Protein AF-A0A140LJH8-F1 (afdb_monomer_lite)

InterPro domains:
  IPR050966 Glutamyl Endopeptidase [PTHR15462] (7-167)

Radius of gyration: 30.7 Å; chains: 1; bounding box: 77×75×64 Å

Sequence (167 aa):
MAGIPGLFILLVLLCVFMQVSPYTVPWKPTWPAYRLPVVLPQSTLNLAKADFDAKAKLEVSSSCGPQCHKGTPLPTYEEAKQYLSYETLYANGSRTETRVGIYILSNGEGRARGRDSEATGRSRRKRQIYGYDGRFSIFGKDFLLNYPFSTSVKLSTGCTGTLVAEK

pLDDT: mean 77.22, std 16.7, range [40.0, 97.81]

Structure (mmCIF, N/CA/C/O backbone):
data_AF-A0A140LJH8-F1
#
_entry.id   AF-A0A140LJH8-F1
#
loop_
_atom_site.group_PDB
_atom_site.id
_atom_site.type_symbol
_atom_site.label_atom_id
_atom_site.label_alt_id
_atom_site.label_comp_id
_atom_site.label_asym_id
_atom_site.label_entity_id
_atom_site.label_seq_id
_atom_site.pdbx_PDB_ins_code
_atom_site.Cartn_x
_atom_site.Cartn_y
_atom_site.Cartn_z
_atom_site.occupancy
_atom_site.B_iso_or_equiv
_atom_site.auth_seq_id
_atom_site.auth_comp_id
_atom_site.auth_asym_id
_atom_site.auth_atom_id
_atom_site.pdbx_PDB_model_num
ATOM 1 N N . MET A 1 1 ? 46.962 -55.364 -36.494 1.00 45.56 1 MET A N 1
ATOM 2 C CA . MET A 1 1 ? 46.040 -54.946 -35.417 1.00 45.56 1 MET A CA 1
ATOM 3 C C . MET A 1 1 ? 46.778 -53.971 -34.508 1.00 45.56 1 MET A C 1
ATOM 5 O O . MET A 1 1 ? 47.416 -54.399 -33.560 1.00 45.56 1 MET A O 1
ATOM 9 N N . ALA A 1 2 ? 46.800 -52.684 -34.848 1.00 52.78 2 ALA A N 1
ATOM 10 C CA . ALA A 1 2 ? 47.388 -51.641 -34.007 1.00 52.78 2 ALA A CA 1
ATOM 11 C C . ALA A 1 2 ? 46.740 -50.298 -34.370 1.00 52.78 2 ALA A C 1
ATOM 13 O O . ALA A 1 2 ? 46.581 -49.995 -35.549 1.00 52.78 2 ALA A O 1
ATOM 14 N N . GLY A 1 3 ? 46.342 -49.534 -33.356 1.00 52.72 3 GLY A N 1
ATOM 15 C CA . GLY A 1 3 ? 45.413 -48.402 -33.446 1.00 52.72 3 GLY A CA 1
ATOM 16 C C . GLY A 1 3 ? 44.116 -48.824 -32.759 1.00 52.72 3 GLY A C 1
ATOM 17 O O . GLY A 1 3 ? 43.502 -49.797 -33.162 1.00 52.72 3 GLY A O 1
ATOM 18 N N . ILE A 1 4 ? 43.648 -48.211 -31.677 1.00 62.44 4 ILE A N 1
ATOM 19 C CA . ILE A 1 4 ? 43.451 -46.778 -31.470 1.00 62.44 4 ILE A CA 1
ATOM 20 C C . ILE A 1 4 ? 43.491 -46.505 -29.939 1.00 62.44 4 ILE A C 1
ATOM 22 O O . ILE A 1 4 ? 42.444 -46.378 -29.311 1.00 62.44 4 ILE A O 1
ATOM 26 N N . PRO A 1 5 ? 44.662 -46.452 -29.273 1.00 58.34 5 PRO A N 1
ATOM 27 C CA . PRO A 1 5 ? 44.708 -46.060 -27.858 1.00 58.34 5 PRO A CA 1
ATOM 28 C C . PRO A 1 5 ? 44.687 -44.530 -27.688 1.00 58.34 5 PRO A C 1
ATOM 30 O O . PRO A 1 5 ? 44.146 -44.018 -26.714 1.00 58.34 5 PRO A O 1
ATOM 33 N N . GLY A 1 6 ? 45.215 -43.779 -28.664 1.00 61.84 6 GLY A N 1
ATOM 34 C CA . GLY A 1 6 ? 45.362 -42.321 -28.573 1.00 61.84 6 GLY A CA 1
ATOM 35 C C . GLY A 1 6 ? 44.047 -41.538 -28.633 1.00 61.84 6 GLY A C 1
ATOM 36 O O . GLY A 1 6 ? 43.901 -40.550 -27.922 1.00 61.84 6 GLY A O 1
ATOM 37 N N . LEU A 1 7 ? 43.066 -41.992 -29.424 1.00 66.38 7 LEU A N 1
ATOM 38 C CA . LEU A 1 7 ? 41.761 -41.322 -29.534 1.00 66.38 7 LEU A CA 1
ATOM 39 C C . LEU A 1 7 ? 40.954 -41.450 -28.237 1.00 66.38 7 LEU A C 1
ATOM 41 O O . LEU A 1 7 ? 40.324 -40.489 -27.808 1.00 66.38 7 LEU A O 1
ATOM 45 N N . PHE A 1 8 ? 41.012 -42.619 -27.592 1.00 65.62 8 PHE A N 1
ATOM 46 C CA . PHE A 1 8 ? 40.369 -42.846 -26.299 1.00 65.62 8 PHE A CA 1
ATOM 47 C C . PHE A 1 8 ? 41.004 -41.989 -25.204 1.00 65.62 8 PHE A C 1
ATOM 49 O O . PHE A 1 8 ? 40.286 -41.385 -24.416 1.00 65.62 8 PHE A O 1
ATOM 56 N N . ILE A 1 9 ? 42.333 -41.862 -25.193 1.00 70.00 9 ILE A N 1
ATOM 57 C CA . ILE A 1 9 ? 43.040 -41.010 -24.227 1.00 70.00 9 ILE A CA 1
ATOM 58 C C . ILE A 1 9 ? 42.722 -39.524 -24.466 1.00 70.00 9 ILE A C 1
ATOM 60 O O . ILE A 1 9 ? 42.494 -38.789 -23.507 1.00 70.00 9 ILE A O 1
ATOM 64 N N . LEU A 1 10 ? 42.631 -39.085 -25.726 1.00 68.56 10 LEU A N 1
ATOM 65 C CA . LEU A 1 10 ? 42.246 -37.714 -26.081 1.00 68.56 10 LEU A CA 1
ATOM 66 C C . LEU A 1 10 ? 40.795 -37.399 -25.678 1.00 68.56 10 LEU A C 1
ATOM 68 O O . LEU A 1 10 ? 40.531 -36.330 -25.131 1.00 68.56 10 LEU A O 1
ATOM 72 N N . LEU A 1 11 ? 39.866 -38.335 -25.903 1.00 66.44 11 LEU A N 1
ATOM 73 C CA . LEU A 1 11 ? 38.466 -38.214 -25.479 1.00 66.44 11 LEU A CA 1
ATOM 74 C C . LEU A 1 11 ? 38.342 -38.165 -23.952 1.00 66.44 11 LEU A C 1
ATOM 76 O O . LEU A 1 11 ? 37.620 -37.321 -23.430 1.00 66.44 11 LEU A O 1
ATOM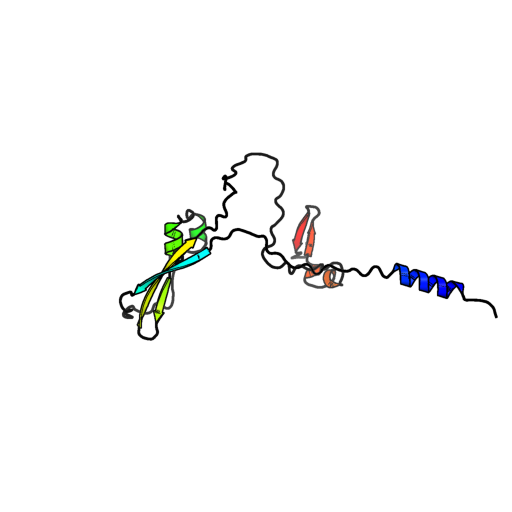 80 N N . VAL A 1 12 ? 39.092 -39.004 -23.232 1.00 67.88 12 VAL A N 1
ATOM 81 C CA . VAL A 1 12 ? 39.118 -38.987 -21.762 1.00 67.88 12 VAL A CA 1
ATOM 82 C C . VAL A 1 12 ? 39.696 -37.671 -21.238 1.00 67.88 12 VAL A C 1
ATOM 84 O O . VAL A 1 12 ? 39.110 -37.074 -20.339 1.00 67.88 12 VAL A O 1
ATOM 87 N N . LEU A 1 13 ? 40.782 -37.159 -21.825 1.00 66.44 13 LEU A N 1
ATOM 88 C CA . LEU A 1 13 ? 41.348 -35.859 -21.445 1.00 66.44 13 LEU A CA 1
ATOM 89 C C . LEU A 1 13 ? 40.354 -34.714 -21.688 1.00 66.44 13 LEU A C 1
ATOM 91 O O . LEU A 1 13 ? 40.155 -33.888 -20.800 1.00 66.44 13 LEU A O 1
ATOM 95 N N . LEU A 1 14 ? 39.666 -34.690 -22.834 1.00 63.09 14 LEU A N 1
ATOM 96 C CA . LEU A 1 14 ? 38.634 -33.687 -23.123 1.00 63.09 14 LEU A CA 1
ATOM 97 C C . LEU A 1 14 ? 37.449 -33.764 -22.146 1.00 63.09 14 LEU A C 1
ATOM 99 O O . LEU A 1 14 ? 36.932 -32.724 -21.739 1.00 63.09 14 LEU A O 1
ATOM 103 N N . CYS A 1 15 ? 37.053 -34.964 -21.710 1.00 61.62 15 CYS A N 1
ATOM 104 C CA . CYS A 1 15 ? 36.013 -35.132 -20.693 1.00 61.62 15 CYS A CA 1
ATOM 105 C C . CYS A 1 15 ? 36.436 -34.607 -19.311 1.00 61.62 15 CYS A C 1
ATOM 107 O O . CYS A 1 15 ? 35.603 -34.028 -18.614 1.00 61.62 15 CYS A O 1
ATOM 109 N N . VAL A 1 16 ? 37.712 -34.746 -18.926 1.00 60.94 16 VAL A N 1
ATOM 110 C CA . VAL A 1 16 ? 38.226 -34.218 -17.646 1.00 60.94 16 VAL A CA 1
ATOM 111 C C . VAL A 1 16 ? 38.333 -32.686 -17.672 1.00 60.94 16 VAL A C 1
ATOM 113 O O . VAL A 1 16 ? 38.000 -32.038 -16.683 1.00 60.94 16 VAL A O 1
ATOM 116 N N . PHE A 1 17 ? 38.705 -32.077 -18.806 1.00 56.81 17 PHE A N 1
ATOM 117 C CA . PHE A 1 17 ? 38.741 -30.610 -18.939 1.00 56.81 17 PHE A CA 1
ATOM 118 C C . PHE A 1 17 ? 37.349 -29.957 -19.034 1.00 56.81 17 PHE A C 1
ATOM 120 O O . PHE A 1 17 ? 37.207 -28.782 -18.701 1.00 56.81 17 PHE A O 1
ATOM 127 N N . MET A 1 18 ? 36.316 -30.700 -19.448 1.00 53.78 18 MET A N 1
ATOM 128 C CA . MET A 1 18 ? 34.937 -30.196 -19.560 1.00 53.78 18 MET A CA 1
ATOM 129 C C . MET A 1 18 ? 34.112 -30.325 -18.272 1.00 53.78 18 MET A C 1
ATOM 131 O O . MET A 1 18 ? 32.983 -29.841 -18.221 1.00 53.78 18 MET A O 1
ATOM 135 N N . GLN A 1 19 ? 34.670 -30.882 -17.192 1.00 52.59 19 GLN A N 1
ATOM 136 C CA . GLN A 1 19 ? 34.070 -30.813 -15.854 1.00 52.59 19 GLN A CA 1
ATOM 137 C C . GLN A 1 19 ? 34.375 -29.481 -15.149 1.00 52.59 19 GLN A C 1
ATOM 139 O O . GLN A 1 19 ? 34.608 -29.430 -13.943 1.00 52.59 19 GLN A O 1
ATOM 144 N N . VAL A 1 20 ? 34.294 -28.360 -15.869 1.00 47.56 20 VAL A N 1
ATOM 145 C CA . VAL A 1 20 ? 33.980 -27.084 -15.218 1.00 47.56 20 VAL A CA 1
ATOM 146 C C . VAL A 1 20 ? 32.479 -27.109 -14.973 1.00 47.56 20 VAL A C 1
ATOM 148 O O . VAL A 1 20 ? 31.695 -26.570 -15.746 1.00 47.56 20 VAL A O 1
ATOM 151 N N . SER A 1 21 ? 32.074 -27.811 -13.913 1.00 51.03 21 SER A N 1
ATOM 152 C CA . SER A 1 21 ? 30.734 -27.664 -13.360 1.00 51.03 21 SER A CA 1
ATOM 153 C C . SER A 1 21 ? 30.542 -26.173 -13.083 1.00 51.03 21 SER A C 1
ATOM 155 O O . SER A 1 21 ? 31.276 -25.625 -12.250 1.00 51.03 21 SER A O 1
ATOM 157 N N . PRO A 1 22 ? 29.615 -25.474 -13.764 1.00 44.84 22 PRO A N 1
ATOM 158 C CA . PRO A 1 22 ? 29.226 -24.160 -13.321 1.00 44.84 22 PRO A CA 1
ATOM 159 C C . PRO A 1 22 ? 28.415 -24.420 -12.058 1.00 44.84 22 PRO A C 1
ATOM 161 O O . PRO A 1 22 ? 27.195 -24.564 -12.098 1.00 44.84 22 PRO A O 1
ATOM 164 N N . TYR A 1 23 ? 29.100 -24.516 -10.919 1.00 47.06 23 TYR A N 1
ATOM 165 C CA . TYR A 1 23 ? 28.482 -24.290 -9.628 1.00 47.06 23 TYR A CA 1
ATOM 166 C C . TYR A 1 23 ? 28.025 -22.832 -9.647 1.00 47.06 23 TYR A C 1
ATOM 168 O O . TYR A 1 23 ? 28.701 -21.927 -9.161 1.00 47.06 23 TYR A O 1
ATOM 176 N N . THR A 1 24 ? 26.882 -22.586 -10.285 1.00 55.16 24 THR A N 1
ATOM 177 C CA . THR A 1 24 ? 26.105 -21.380 -10.089 1.00 55.16 24 THR A CA 1
ATOM 178 C C . THR A 1 24 ? 25.714 -21.426 -8.627 1.00 55.16 24 THR A C 1
ATOM 180 O O . THR A 1 24 ? 24.789 -22.141 -8.237 1.00 55.16 24 THR A O 1
ATOM 183 N N . VAL A 1 25 ? 26.504 -20.739 -7.805 1.00 60.50 25 VAL A N 1
ATOM 184 C CA . VAL A 1 25 ? 26.197 -20.466 -6.406 1.00 60.50 25 VAL A CA 1
ATOM 185 C C . VAL A 1 25 ? 24.720 -20.065 -6.370 1.00 60.50 25 VAL A C 1
ATOM 187 O O . VAL A 1 25 ? 24.360 -19.150 -7.118 1.00 60.50 25 VAL A O 1
ATOM 190 N N . PRO A 1 26 ? 23.846 -20.743 -5.601 1.00 56.91 26 PRO A N 1
ATOM 191 C CA . PRO A 1 26 ? 22.444 -20.371 -5.535 1.00 56.91 26 PRO A CA 1
ATOM 192 C C . PRO A 1 26 ? 22.384 -18.920 -5.071 1.00 56.91 26 PRO A C 1
ATOM 194 O O . PRO A 1 26 ? 22.687 -18.610 -3.917 1.00 56.91 26 PRO A O 1
ATOM 197 N N . TRP A 1 27 ? 22.081 -18.018 -5.998 1.00 58.75 27 TRP A N 1
ATOM 198 C CA . TRP A 1 27 ? 21.979 -16.596 -5.728 1.00 58.75 27 TRP A CA 1
ATOM 199 C C . TRP A 1 27 ? 20.750 -16.429 -4.840 1.00 58.75 27 TRP A C 1
ATOM 201 O O . TRP A 1 27 ? 19.619 -16.417 -5.318 1.00 58.75 27 TRP A O 1
ATOM 211 N N . LYS A 1 28 ? 20.952 -16.408 -3.520 1.00 61.47 28 LYS A N 1
ATOM 212 C CA . LYS A 1 28 ? 19.889 -16.069 -2.580 1.00 61.47 28 LYS A CA 1
ATOM 213 C C . LYS A 1 28 ? 19.651 -14.569 -2.723 1.00 61.47 28 LYS A C 1
ATOM 215 O O . LYS A 1 28 ? 20.576 -13.802 -2.460 1.00 61.47 28 LYS A O 1
ATOM 220 N N . PRO A 1 29 ? 18.461 -14.137 -3.166 1.00 54.03 29 PRO A N 1
ATOM 221 C CA . PRO A 1 29 ? 18.162 -12.724 -3.276 1.00 54.03 29 PRO A CA 1
ATOM 222 C C . PRO A 1 29 ? 18.116 -12.135 -1.867 1.00 54.03 29 PRO A C 1
ATOM 224 O O . PRO A 1 29 ? 17.159 -12.333 -1.120 1.00 54.03 29 PRO A O 1
ATOM 227 N N . THR A 1 30 ? 19.168 -11.423 -1.484 1.00 60.00 30 THR A N 1
ATOM 228 C CA . THR A 1 30 ? 19.139 -10.567 -0.305 1.00 60.00 30 THR A CA 1
ATOM 229 C C . THR A 1 30 ? 18.460 -9.276 -0.727 1.00 60.00 30 THR A C 1
ATOM 231 O O . THR A 1 30 ? 18.991 -8.529 -1.552 1.00 60.00 30 THR A O 1
ATOM 234 N N . TRP A 1 31 ? 17.263 -9.019 -0.200 1.00 61.16 31 TRP A N 1
ATOM 235 C CA . TRP A 1 31 ? 16.629 -7.718 -0.362 1.00 61.16 31 TRP A CA 1
ATOM 236 C C . TRP A 1 31 ? 17.618 -6.638 0.083 1.00 61.16 31 TRP A C 1
ATOM 238 O O . TRP A 1 31 ? 18.260 -6.809 1.126 1.00 61.16 31 TRP A O 1
ATOM 248 N N . PRO A 1 32 ? 17.780 -5.543 -0.682 1.00 62.41 32 PRO A N 1
ATOM 249 C CA . PRO A 1 32 ? 18.540 -4.408 -0.188 1.00 62.41 32 PRO A CA 1
ATOM 250 C C . PRO A 1 32 ? 17.964 -4.028 1.175 1.00 62.41 32 PRO A C 1
ATOM 252 O O . PRO A 1 32 ? 16.755 -3.830 1.305 1.00 62.41 32 PRO A O 1
ATOM 255 N N . ALA A 1 33 ? 18.824 -3.986 2.193 1.00 67.50 33 ALA A N 1
ATOM 256 C CA . ALA A 1 33 ? 18.445 -3.680 3.566 1.00 67.50 33 ALA A CA 1
ATOM 257 C C . ALA A 1 33 ? 18.095 -2.187 3.686 1.00 67.50 33 ALA A C 1
ATOM 259 O O . ALA A 1 33 ? 18.838 -1.390 4.259 1.00 67.50 33 ALA A O 1
ATOM 260 N N . TYR A 1 34 ? 16.983 -1.780 3.077 1.00 67.25 34 TYR A N 1
ATOM 261 C CA . TYR A 1 34 ? 16.416 -0.459 3.269 1.00 67.25 34 TYR A CA 1
ATOM 262 C C . TYR A 1 34 ? 15.769 -0.415 4.647 1.00 67.25 34 TYR A C 1
ATOM 264 O O . TYR A 1 34 ? 14.959 -1.271 4.999 1.00 67.25 34 TYR A O 1
ATOM 272 N N . ARG A 1 35 ? 16.122 0.606 5.430 1.00 71.62 35 ARG A N 1
ATOM 273 C CA . ARG A 1 35 ? 15.426 0.909 6.679 1.00 71.62 35 ARG A CA 1
ATOM 274 C C . ARG A 1 35 ? 14.068 1.503 6.319 1.00 71.62 35 ARG A C 1
ATOM 276 O O . ARG A 1 35 ? 13.965 2.697 6.051 1.00 71.62 35 ARG A O 1
ATOM 283 N N . LEU A 1 36 ? 13.056 0.649 6.237 1.00 80.62 36 LEU A N 1
ATOM 284 C CA . LEU A 1 36 ? 11.679 1.077 6.034 1.00 80.62 36 LEU A CA 1
ATOM 285 C C . LEU A 1 36 ? 11.056 1.451 7.385 1.00 80.62 36 LEU A C 1
ATOM 287 O O . LEU A 1 36 ? 11.334 0.781 8.384 1.00 80.62 36 LEU A O 1
ATOM 291 N N . PRO A 1 37 ? 10.237 2.513 7.439 1.00 87.38 37 PRO A N 1
ATOM 292 C CA . PRO A 1 37 ? 9.462 2.802 8.631 1.00 87.38 37 PRO A CA 1
ATOM 293 C C . PRO A 1 37 ? 8.469 1.663 8.880 1.00 87.38 37 PRO A C 1
ATOM 295 O O . PRO A 1 37 ? 7.846 1.148 7.950 1.00 87.38 37 PRO A O 1
ATOM 298 N N . VAL A 1 38 ? 8.323 1.279 10.141 1.00 90.62 38 VAL A N 1
ATOM 299 C CA . VAL A 1 38 ? 7.346 0.284 10.576 1.00 90.62 38 VAL A CA 1
ATOM 300 C C . VAL A 1 38 ? 6.065 1.020 10.946 1.00 90.62 38 VAL A C 1
ATOM 302 O O . VAL A 1 38 ? 6.110 1.982 11.709 1.00 90.62 38 VAL A O 1
ATOM 305 N N . VAL A 1 39 ? 4.930 0.585 10.405 1.00 93.31 39 VAL A N 1
ATOM 306 C CA . VAL A 1 39 ? 3.608 1.131 10.738 1.00 93.31 39 VAL A CA 1
ATOM 307 C C . VAL A 1 39 ? 2.884 0.105 11.596 1.00 93.31 39 VAL A C 1
ATOM 309 O O . VAL A 1 39 ? 2.695 -1.028 11.157 1.00 93.31 39 VAL A O 1
ATOM 312 N N . LEU A 1 40 ? 2.518 0.479 12.821 1.00 95.12 40 LEU A N 1
ATOM 313 C CA . LEU A 1 40 ? 1.868 -0.412 13.783 1.00 95.12 40 LEU A CA 1
ATOM 314 C C . LEU A 1 40 ? 0.607 0.240 14.358 1.00 95.12 40 LEU A C 1
ATOM 316 O O . LEU A 1 40 ? 0.596 1.455 14.562 1.00 95.12 40 LEU A O 1
ATOM 320 N N . PRO A 1 41 ? -0.437 -0.542 14.680 1.00 95.69 41 PRO A N 1
ATOM 321 C CA . PRO A 1 41 ? -1.550 -0.060 15.490 1.00 95.69 41 PRO A CA 1
ATOM 322 C C . PRO A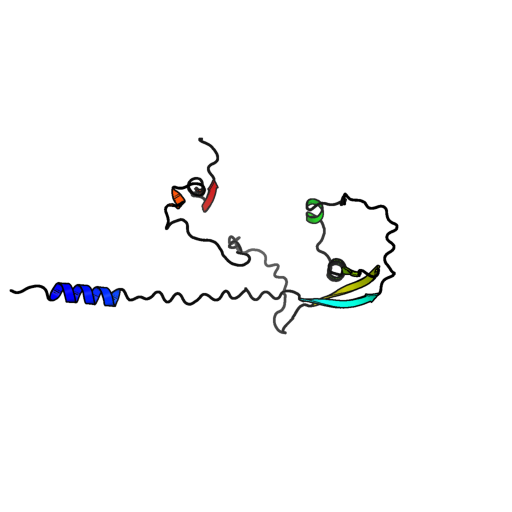 1 41 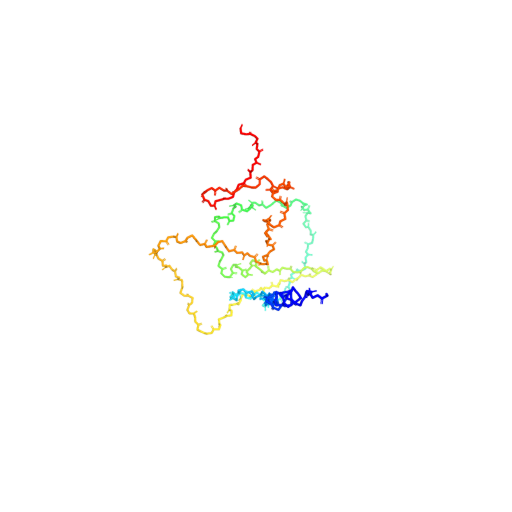? -1.037 0.473 16.832 1.00 95.69 41 PRO A C 1
ATOM 324 O O . PRO A 1 41 ? -0.369 -0.245 17.573 1.00 95.69 41 PRO A O 1
ATOM 327 N N . GLN A 1 42 ? -1.341 1.730 17.138 1.00 95.38 42 GLN A N 1
ATOM 328 C CA . GLN A 1 42 ? -0.954 2.376 18.391 1.00 95.38 42 GLN A CA 1
ATOM 329 C C . GLN A 1 42 ? -2.106 2.369 19.397 1.00 95.38 42 GLN A C 1
ATOM 331 O O . GLN A 1 42 ? -1.897 2.102 20.579 1.00 95.38 42 GLN A O 1
ATOM 336 N N . SER A 1 43 ? -3.326 2.656 18.946 1.00 96.19 43 SER A N 1
ATOM 337 C CA . SER A 1 43 ? -4.518 2.591 19.787 1.00 96.19 43 SER A CA 1
ATOM 338 C C . SER A 1 43 ? -5.750 2.246 18.964 1.00 96.19 43 SER A C 1
ATOM 340 O O . SER A 1 43 ? -5.815 2.520 17.767 1.00 96.19 43 SER A O 1
ATOM 342 N N . THR A 1 44 ? -6.725 1.614 19.614 1.00 96.75 44 THR A N 1
ATOM 343 C CA . THR A 1 44 ? -8.037 1.338 19.026 1.00 96.75 44 THR A CA 1
ATOM 344 C C . THR A 1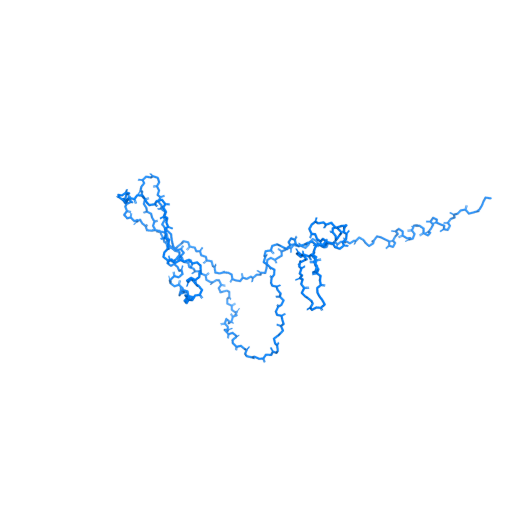 44 ? -9.100 1.961 19.914 1.00 96.75 44 THR A C 1
ATOM 346 O O . THR A 1 44 ? -9.148 1.685 21.112 1.00 96.75 44 THR A O 1
ATOM 349 N N . LEU A 1 45 ? -9.913 2.837 19.334 1.00 97.12 45 LEU A N 1
ATOM 350 C CA . LEU A 1 45 ? -10.958 3.580 20.025 1.00 97.12 45 LEU A CA 1
ATOM 351 C C . LEU A 1 45 ? -12.320 3.104 19.533 1.00 97.12 45 LEU A C 1
ATOM 353 O O . LEU A 1 45 ? -12.537 2.964 18.331 1.00 97.12 45 LEU A O 1
ATOM 357 N N . ASN A 1 46 ? -13.249 2.875 20.459 1.00 96.38 46 ASN A N 1
ATOM 358 C CA . ASN A 1 46 ? -14.639 2.621 20.098 1.00 96.38 46 ASN A CA 1
ATOM 359 C C . ASN A 1 46 ? -15.276 3.927 19.624 1.00 96.38 46 ASN A C 1
ATOM 361 O O . ASN A 1 46 ? -15.211 4.941 20.320 1.00 96.38 46 ASN A O 1
ATOM 365 N N . LEU A 1 47 ? -15.893 3.888 18.448 1.00 94.50 47 LEU A N 1
ATOM 366 C CA . LEU A 1 47 ? -16.652 5.002 17.901 1.00 94.50 47 LEU A CA 1
ATOM 367 C C . LEU A 1 47 ? -18.148 4.805 18.155 1.00 94.50 47 LEU A C 1
ATOM 369 O O . LEU A 1 47 ? -18.608 3.723 18.527 1.00 94.50 47 LEU A O 1
ATOM 373 N N . ALA A 1 48 ? -18.919 5.864 17.903 1.00 92.00 48 ALA A N 1
ATOM 374 C CA . ALA A 1 48 ? -20.366 5.751 17.810 1.00 92.00 48 ALA A CA 1
ATOM 375 C C . ALA A 1 48 ? -20.751 4.706 16.752 1.00 92.00 48 ALA A C 1
ATOM 377 O O . ALA A 1 48 ? -20.066 4.554 15.725 1.00 92.00 48 ALA A O 1
ATOM 378 N N . LYS A 1 49 ? -21.855 4.002 17.028 1.00 88.88 49 LYS A N 1
ATOM 379 C CA . LYS A 1 49 ? -22.437 3.006 16.127 1.00 88.88 49 LYS A CA 1
ATOM 380 C C . LYS A 1 49 ? -22.667 3.635 14.749 1.00 88.88 49 LYS A C 1
ATOM 382 O O . LYS A 1 49 ? -22.913 4.832 14.649 1.00 88.88 49 LYS A O 1
ATOM 387 N N . ALA A 1 50 ? -22.494 2.847 13.693 1.00 87.25 50 ALA A N 1
ATOM 388 C CA . ALA A 1 50 ? -22.711 3.351 12.346 1.00 87.25 50 ALA A CA 1
ATOM 389 C C . ALA A 1 50 ? -24.213 3.510 12.080 1.00 87.25 50 ALA A C 1
ATOM 391 O O . ALA A 1 50 ? -24.955 2.527 12.140 1.00 87.25 50 ALA A O 1
ATOM 392 N N . ASP A 1 51 ? -24.619 4.733 11.756 1.00 83.31 51 ASP A N 1
ATOM 393 C CA . ASP A 1 51 ? -25.970 5.053 11.310 1.00 83.31 51 ASP A CA 1
ATOM 394 C C . ASP A 1 51 ? -25.986 4.991 9.775 1.00 83.31 51 ASP A C 1
ATOM 396 O O . ASP A 1 51 ? -25.328 5.777 9.089 1.00 83.31 51 ASP A O 1
ATOM 400 N N . PHE A 1 52 ? -26.686 4.004 9.211 1.00 83.12 52 PHE A N 1
ATOM 401 C CA . PHE A 1 52 ? -26.758 3.771 7.759 1.00 83.12 52 PHE A CA 1
ATOM 402 C C . PHE A 1 52 ? -27.900 4.559 7.101 1.00 83.12 52 PHE A C 1
ATOM 404 O O . PHE A 1 52 ? -28.547 4.075 6.175 1.00 83.12 52 PHE A O 1
ATOM 411 N N . ASP A 1 53 ? -28.144 5.780 7.568 1.00 85.56 53 ASP A N 1
ATOM 412 C CA . ASP A 1 53 ? -29.283 6.598 7.130 1.00 85.56 53 ASP A CA 1
ATOM 413 C C . ASP A 1 53 ? -28.987 7.399 5.850 1.00 85.56 53 ASP A C 1
ATOM 415 O O . ASP A 1 53 ? -29.868 8.021 5.253 1.00 85.56 53 ASP A O 1
ATOM 419 N N . ALA A 1 54 ? -27.729 7.393 5.402 1.00 83.31 54 ALA A N 1
ATOM 420 C CA . ALA A 1 54 ? -27.315 8.078 4.190 1.00 83.31 54 ALA A CA 1
ATOM 421 C C . ALA A 1 54 ? -27.820 7.355 2.930 1.00 83.31 54 ALA A C 1
ATOM 423 O O . ALA A 1 54 ? -27.742 6.133 2.798 1.00 83.31 54 ALA A O 1
ATOM 424 N N . LYS A 1 55 ? -28.272 8.129 1.938 1.00 88.62 55 LYS A N 1
ATOM 425 C CA . LYS A 1 55 ? -28.667 7.587 0.634 1.00 88.62 55 LYS A CA 1
ATOM 426 C C . LYS A 1 55 ? -27.452 6.968 -0.065 1.00 88.62 55 LYS A C 1
ATOM 428 O O . LYS A 1 55 ? -26.461 7.656 -0.308 1.00 88.62 55 LYS A O 1
ATOM 433 N N . ALA A 1 56 ? -27.549 5.689 -0.426 1.00 86.44 56 ALA A N 1
ATOM 434 C CA . ALA A 1 56 ? -26.480 4.977 -1.116 1.00 86.44 56 ALA A CA 1
ATOM 435 C C . ALA A 1 56 ? -26.124 5.670 -2.443 1.00 86.44 56 ALA A C 1
ATOM 437 O O . ALA A 1 56 ? -26.956 5.782 -3.348 1.00 86.44 56 ALA A O 1
ATOM 438 N N . LYS A 1 57 ? -24.875 6.130 -2.560 1.00 85.06 57 LYS A N 1
ATOM 439 C CA . LYS A 1 57 ? -24.318 6.681 -3.796 1.00 85.06 57 LYS A CA 1
ATOM 440 C C . LYS A 1 57 ? -23.418 5.625 -4.430 1.00 85.06 57 LYS A C 1
ATOM 442 O O . LYS A 1 57 ? -22.308 5.398 -3.964 1.00 85.06 57 LYS A O 1
ATOM 447 N N . LEU A 1 58 ? -23.921 4.973 -5.478 1.00 85.56 58 LEU A N 1
ATOM 448 C CA . LEU A 1 58 ? -23.196 3.914 -6.192 1.00 85.56 58 LEU A CA 1
ATOM 449 C C . LEU A 1 58 ? -21.967 4.453 -6.940 1.00 85.56 58 LEU A C 1
ATOM 451 O O . LEU A 1 58 ? -20.982 3.743 -7.106 1.00 85.56 58 LEU A O 1
ATOM 455 N N . GLU A 1 59 ? -22.003 5.724 -7.345 1.00 85.62 59 GLU A N 1
ATOM 456 C CA . GLU A 1 59 ? -20.892 6.387 -8.024 1.00 85.62 59 GLU A CA 1
ATOM 457 C C . GLU A 1 59 ? -20.140 7.320 -7.071 1.00 85.62 59 GLU A C 1
ATOM 459 O O . GLU A 1 59 ? -20.583 8.426 -6.738 1.00 85.62 59 GLU A O 1
ATOM 464 N N . VAL A 1 60 ? -18.963 6.877 -6.632 1.00 77.69 60 VAL A N 1
ATOM 465 C CA . VAL A 1 60 ? -18.064 7.682 -5.801 1.00 77.69 60 VAL A CA 1
ATOM 466 C C . VAL A 1 60 ? -17.247 8.604 -6.706 1.00 77.69 60 VAL A C 1
ATOM 468 O O . VAL A 1 60 ? -16.156 8.272 -7.157 1.00 77.69 60 VAL A O 1
ATOM 471 N N . SER A 1 61 ? -17.791 9.783 -6.994 1.00 79.31 61 SER A N 1
ATOM 472 C CA . SER A 1 61 ? -17.060 10.852 -7.677 1.00 79.31 61 SER A CA 1
ATOM 473 C C . SER A 1 61 ? -16.104 11.536 -6.689 1.00 79.31 61 SER A C 1
ATOM 475 O O . SER A 1 61 ? -16.563 12.300 -5.834 1.00 79.31 61 SER A O 1
ATOM 477 N N . SER A 1 62 ? -14.795 11.289 -6.778 1.00 78.44 62 SER A N 1
ATOM 478 C CA . SER A 1 62 ? -13.813 12.125 -6.079 1.00 78.44 62 SER A CA 1
ATOM 479 C C . SER A 1 62 ? -13.649 13.450 -6.828 1.00 78.44 62 SER A C 1
ATOM 481 O O . SER A 1 62 ? -13.633 13.494 -8.056 1.00 78.44 62 SER A O 1
ATOM 483 N N . SER A 1 63 ? -13.501 14.554 -6.100 1.00 77.50 63 SER A N 1
ATOM 484 C CA . SER A 1 63 ? -13.198 15.869 -6.688 1.00 77.50 63 SER A CA 1
ATOM 485 C C . SER A 1 63 ? -11.773 15.958 -7.259 1.00 77.50 63 SER A C 1
ATOM 487 O O . SER A 1 63 ? -11.416 16.945 -7.896 1.00 77.50 63 SER A O 1
ATOM 489 N N . CYS A 1 64 ? -10.951 14.936 -7.014 1.00 80.06 64 CYS A N 1
ATOM 490 C CA . CYS A 1 64 ? -9.507 14.940 -7.194 1.00 80.06 64 CYS A CA 1
ATOM 491 C C . CYS A 1 64 ? -9.065 13.584 -7.763 1.00 80.06 64 CYS A C 1
ATOM 493 O O . CYS A 1 64 ? -9.361 12.537 -7.184 1.00 80.06 64 CYS A O 1
ATOM 495 N N . GLY A 1 65 ? -8.375 13.601 -8.906 1.00 80.38 65 GLY A N 1
ATOM 496 C CA . GLY A 1 65 ? -7.729 12.425 -9.501 1.00 80.38 65 GLY A CA 1
ATOM 497 C C . GLY A 1 65 ? -6.204 12.458 -9.333 1.00 80.38 65 GLY A C 1
ATOM 498 O O . GLY A 1 65 ? -5.662 13.423 -8.807 1.00 80.38 65 GLY A O 1
ATOM 499 N N . PRO A 1 66 ? -5.448 11.478 -9.856 1.00 78.12 66 PRO A N 1
ATOM 500 C CA . PRO A 1 66 ? -3.992 11.400 -9.661 1.00 78.12 66 PRO A CA 1
ATOM 501 C C . PRO A 1 66 ? -3.207 12.657 -10.068 1.00 78.12 66 PRO A C 1
ATOM 503 O O . PRO A 1 66 ? -2.121 12.905 -9.554 1.00 78.12 66 PRO A O 1
ATOM 506 N N . GLN A 1 67 ? -3.742 13.460 -10.994 1.00 82.31 67 GLN A N 1
ATOM 507 C CA . GLN A 1 67 ? -3.115 14.707 -11.436 1.00 82.31 67 GLN A CA 1
ATOM 508 C C . GLN A 1 67 ? -3.094 15.781 -10.346 1.00 82.31 67 GLN A C 1
ATOM 510 O O . GLN A 1 67 ? -2.127 16.532 -10.270 1.00 82.31 67 GLN A O 1
ATOM 515 N N . CYS A 1 68 ? -4.109 15.835 -9.479 1.00 80.75 68 CYS A N 1
ATOM 516 C CA . CYS A 1 68 ? -4.146 16.822 -8.404 1.00 80.75 68 CYS A CA 1
ATOM 517 C C . CYS A 1 68 ? -3.081 16.532 -7.333 1.00 80.75 68 CYS A C 1
ATOM 519 O O . CYS A 1 68 ? -2.455 17.454 -6.819 1.00 80.75 68 CYS A O 1
ATOM 521 N N . HIS A 1 69 ? -2.794 15.248 -7.084 1.00 79.00 69 HIS A N 1
ATOM 522 C CA . HIS A 1 69 ? -1.804 14.810 -6.099 1.00 79.00 69 HIS A CA 1
ATOM 523 C C . HIS A 1 69 ? -0.356 15.103 -6.506 1.00 79.00 69 HIS A C 1
ATOM 525 O O . HIS A 1 69 ? 0.537 15.058 -5.667 1.00 79.00 69 HIS A O 1
ATOM 531 N N . LYS A 1 70 ? -0.099 15.423 -7.782 1.00 81.31 70 LYS A N 1
ATOM 532 C CA . LYS A 1 70 ? 1.256 15.745 -8.257 1.00 81.31 70 LYS A CA 1
ATOM 533 C C . LYS A 1 70 ? 1.784 17.072 -7.718 1.00 81.31 70 LYS A C 1
ATOM 535 O O . LYS A 1 70 ? 2.996 17.224 -7.611 1.00 81.31 70 LYS A O 1
ATOM 540 N N . GLY A 1 71 ? 0.893 18.025 -7.438 1.00 79.88 71 GLY A N 1
ATOM 541 C CA . GLY A 1 71 ? 1.247 19.346 -6.912 1.00 79.88 71 GLY A CA 1
ATOM 542 C C . GLY A 1 71 ? 1.077 19.475 -5.398 1.00 79.88 71 GLY A C 1
ATOM 543 O O . GLY A 1 71 ? 1.392 20.524 -4.845 1.00 79.88 71 GLY A O 1
ATOM 544 N N . THR A 1 72 ? 0.555 18.445 -4.728 1.00 81.81 72 THR A N 1
ATOM 545 C CA . THR A 1 72 ? 0.329 18.475 -3.282 1.00 81.81 72 THR A CA 1
ATOM 546 C C . THR A 1 72 ? 1.668 18.361 -2.548 1.00 81.81 72 THR A C 1
ATOM 548 O O . THR A 1 72 ? 2.501 17.539 -2.941 1.00 81.81 72 THR A O 1
ATOM 551 N N . PRO A 1 73 ? 1.906 19.163 -1.495 1.00 88.56 73 PRO A N 1
ATOM 552 C CA . PRO A 1 73 ? 3.085 18.988 -0.658 1.00 88.56 73 PRO A CA 1
ATOM 553 C C . PRO A 1 73 ? 3.114 17.581 -0.053 1.00 88.56 73 PRO A C 1
ATOM 555 O O . PRO A 1 73 ? 2.075 16.945 0.137 1.00 88.56 73 PRO A O 1
ATOM 558 N N . LEU A 1 74 ? 4.317 17.089 0.250 1.00 87.81 74 LEU A N 1
ATOM 559 C CA . LEU A 1 74 ? 4.445 15.830 0.977 1.00 87.81 74 LEU A CA 1
ATOM 560 C C . LEU A 1 74 ? 3.802 15.987 2.361 1.00 87.81 74 LEU A C 1
ATOM 562 O O . LEU A 1 74 ? 4.039 17.009 3.010 1.00 87.81 74 LEU A O 1
ATOM 566 N N . PRO A 1 75 ? 3.029 14.988 2.821 1.00 90.94 75 PRO A N 1
ATOM 567 C CA . PRO A 1 75 ? 2.385 15.068 4.116 1.00 90.94 75 PRO A CA 1
ATOM 568 C C . PRO A 1 75 ? 3.419 15.104 5.235 1.00 90.94 75 PRO A C 1
ATOM 570 O O . PRO A 1 75 ? 4.464 14.441 5.183 1.00 90.94 75 PRO A O 1
ATOM 573 N N . THR A 1 76 ? 3.086 15.845 6.282 1.00 91.50 76 THR A N 1
ATOM 574 C CA . THR A 1 76 ? 3.810 15.805 7.549 1.00 91.50 76 THR A CA 1
ATOM 575 C C . THR A 1 76 ? 3.628 14.430 8.193 1.00 91.50 76 THR A C 1
ATOM 577 O O . THR A 1 76 ? 2.695 13.691 7.892 1.00 91.50 76 THR A O 1
ATOM 580 N N . TYR A 1 77 ? 4.508 14.064 9.120 1.00 89.69 77 TYR A N 1
ATOM 581 C CA . TYR A 1 77 ? 4.431 12.778 9.806 1.00 89.69 77 TYR A CA 1
ATOM 582 C C . TYR A 1 77 ? 3.099 12.536 10.530 1.00 89.69 77 TYR A C 1
ATOM 584 O O . TYR A 1 77 ? 2.559 11.435 10.474 1.00 89.69 77 TYR A O 1
ATOM 592 N N . GLU A 1 78 ? 2.550 13.566 11.177 1.00 91.44 78 GLU A N 1
ATOM 593 C CA . GLU A 1 78 ? 1.252 13.471 11.853 1.00 91.44 78 GLU A CA 1
ATOM 594 C C . GLU A 1 78 ? 0.094 13.324 10.855 1.00 91.44 78 GLU A C 1
ATOM 596 O O . GLU A 1 78 ? -0.799 12.508 11.067 1.00 91.44 78 GLU A O 1
ATOM 601 N N . GLU A 1 79 ? 0.155 14.018 9.717 1.00 93.69 79 GLU A N 1
ATOM 602 C CA . GLU A 1 79 ? -0.819 13.855 8.630 1.00 93.69 79 GLU A CA 1
ATOM 603 C C . GLU A 1 79 ? -0.739 12.445 8.034 1.00 93.69 79 GLU A C 1
ATOM 605 O O . GLU A 1 79 ? -1.759 11.801 7.810 1.00 93.69 79 GLU A O 1
ATOM 610 N N . ALA A 1 80 ? 0.472 11.912 7.854 1.00 93.19 80 ALA A N 1
ATOM 611 C CA . ALA A 1 80 ? 0.676 10.552 7.374 1.00 93.19 80 ALA A CA 1
ATOM 612 C C . ALA A 1 80 ? 0.109 9.505 8.348 1.00 93.19 80 ALA A C 1
ATOM 614 O O . ALA A 1 80 ? -0.525 8.549 7.901 1.00 93.19 80 ALA A O 1
ATOM 615 N N . LYS A 1 81 ? 0.277 9.682 9.669 1.00 94.06 81 LYS A N 1
ATOM 616 C CA . LYS A 1 81 ? -0.381 8.817 10.667 1.00 94.06 81 LYS A CA 1
ATOM 617 C C . LYS A 1 81 ? -1.897 8.875 10.535 1.00 94.06 81 LYS A C 1
ATOM 619 O O . LYS A 1 81 ? -2.549 7.835 10.587 1.00 94.06 81 LYS A O 1
ATOM 624 N N . GLN A 1 82 ? -2.455 10.067 10.340 1.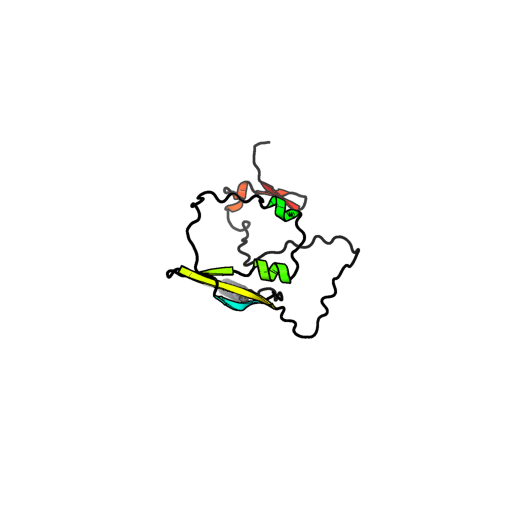00 94.31 82 GLN A N 1
ATOM 625 C CA . GLN A 1 82 ? -3.893 10.235 10.166 1.00 94.31 82 GLN A CA 1
ATOM 626 C C . GLN A 1 82 ? -4.391 9.548 8.886 1.00 94.31 82 GLN A C 1
ATOM 628 O O . GLN A 1 82 ? -5.385 8.833 8.937 1.00 94.31 82 GLN A O 1
ATOM 633 N N . TYR A 1 83 ? -3.678 9.685 7.766 1.00 93.38 83 TYR A N 1
ATOM 634 C CA . TYR A 1 83 ? -4.041 9.055 6.488 1.00 93.38 83 TYR A CA 1
ATOM 635 C C . TYR A 1 83 ? -3.933 7.530 6.502 1.00 93.38 83 TYR A C 1
ATOM 637 O O . TYR A 1 83 ? -4.648 6.856 5.766 1.00 93.38 83 TYR A O 1
ATOM 645 N N . LEU A 1 84 ? -3.018 6.989 7.307 1.00 95.50 84 LEU A N 1
ATOM 646 C CA . LEU A 1 84 ? -2.818 5.548 7.453 1.00 95.50 84 LEU A CA 1
ATOM 647 C C . LEU A 1 84 ? -3.679 4.932 8.568 1.00 95.50 84 LEU A C 1
ATOM 649 O O . LEU A 1 84 ? -3.718 3.708 8.700 1.00 95.50 84 LEU A O 1
ATOM 653 N N . SER A 1 85 ? -4.349 5.757 9.375 1.00 97.06 85 SER A N 1
ATOM 654 C CA . SER A 1 85 ? -5.326 5.294 10.361 1.00 97.06 85 SER A CA 1
ATOM 655 C C . SER A 1 85 ? -6.613 4.878 9.652 1.00 97.06 85 SER A C 1
ATOM 657 O O . SER A 1 85 ? -6.955 5.416 8.599 1.00 97.06 85 SER A O 1
ATOM 659 N N . TYR A 1 86 ? -7.319 3.897 10.205 1.00 96.56 86 TYR A N 1
ATOM 660 C CA . TYR A 1 86 ? -8.477 3.304 9.541 1.00 96.56 86 TYR A CA 1
ATOM 661 C C . TYR A 1 86 ? -9.605 2.992 10.517 1.00 96.56 86 TYR A C 1
ATOM 663 O O . TYR A 1 86 ? -9.386 2.717 11.696 1.00 96.56 86 TYR A O 1
ATOM 671 N N . GLU A 1 87 ? -10.830 3.005 10.000 1.00 95.25 87 GLU A N 1
ATOM 672 C CA . GLU A 1 87 ? -12.015 2.561 10.726 1.00 95.25 87 GLU A CA 1
ATOM 673 C C . GLU A 1 87 ? -12.343 1.112 10.357 1.00 95.25 87 GLU A C 1
ATOM 675 O O . GLU A 1 87 ? -12.267 0.711 9.196 1.00 95.25 87 GLU A O 1
ATOM 680 N N . THR A 1 88 ? -12.733 0.322 11.354 1.00 95.44 88 THR A N 1
ATOM 681 C CA . THR A 1 88 ? -13.254 -1.034 11.175 1.00 95.44 88 THR A CA 1
ATOM 682 C C . THR A 1 88 ? -14.725 -1.048 11.556 1.00 95.44 88 THR A C 1
ATOM 684 O O . THR A 1 88 ? -15.092 -0.689 12.677 1.00 95.44 88 THR A O 1
ATOM 687 N N . LEU A 1 89 ? -15.565 -1.470 10.614 1.00 94.75 89 LEU A N 1
ATOM 688 C CA . LEU A 1 89 ? -16.993 -1.675 10.808 1.00 94.75 89 LEU A CA 1
ATOM 689 C C . LEU A 1 89 ? -17.269 -3.173 10.961 1.00 94.75 89 LEU A C 1
ATOM 691 O O . LEU A 1 89 ? -16.891 -3.970 10.104 1.00 94.75 89 LEU A O 1
ATOM 695 N N . TYR A 1 90 ? -17.941 -3.551 12.043 1.00 93.19 90 TYR A N 1
ATOM 696 C CA . TYR A 1 90 ? -18.265 -4.943 12.351 1.00 93.19 90 TYR A CA 1
ATOM 697 C C . TYR A 1 90 ? -19.701 -5.285 11.937 1.00 93.19 90 TYR A C 1
ATOM 699 O O . TYR A 1 90 ? -20.567 -4.416 11.852 1.00 93.19 90 TYR A O 1
ATOM 707 N N . ALA A 1 91 ? -19.982 -6.576 11.734 1.00 90.94 91 ALA A N 1
ATOM 708 C CA . ALA A 1 91 ? -21.297 -7.060 11.294 1.00 90.94 91 ALA A CA 1
ATOM 709 C C . ALA A 1 91 ? -22.445 -6.748 12.279 1.00 90.94 91 ALA A C 1
ATOM 711 O O . ALA A 1 91 ? -23.594 -6.609 11.876 1.00 90.94 91 ALA A O 1
ATOM 712 N N . ASN A 1 92 ? -22.140 -6.596 13.569 1.00 90.25 92 ASN A N 1
ATOM 713 C CA . ASN A 1 92 ? -23.086 -6.168 14.610 1.00 90.25 92 ASN A CA 1
ATOM 714 C C . ASN A 1 92 ? -23.376 -4.643 14.585 1.00 90.25 92 ASN A C 1
ATOM 716 O O . ASN A 1 92 ? -24.124 -4.132 15.426 1.00 90.25 92 ASN A O 1
ATOM 720 N N . GLY A 1 93 ? -22.756 -3.907 13.660 1.00 88.94 93 GLY A N 1
ATOM 721 C CA . GLY A 1 93 ? -22.845 -2.456 13.521 1.00 88.94 93 GLY A CA 1
ATOM 722 C C . GLY A 1 93 ? -21.937 -1.661 14.463 1.00 88.94 93 GLY A C 1
ATOM 723 O O . GLY A 1 93 ? -21.961 -0.432 14.404 1.00 88.94 93 GLY A O 1
ATOM 724 N N . SER A 1 94 ? -21.143 -2.304 15.333 1.00 92.69 94 SER A N 1
ATOM 725 C CA . SER A 1 94 ? -20.130 -1.581 16.113 1.00 92.69 94 SER A CA 1
ATOM 726 C C . SER A 1 94 ? -19.011 -1.082 15.204 1.00 92.69 94 SER A C 1
ATOM 728 O O . SER A 1 94 ? -18.740 -1.675 14.158 1.00 92.69 94 SER A O 1
ATOM 730 N N . ARG A 1 95 ? -18.346 -0.001 15.614 1.00 95.25 95 ARG A N 1
ATOM 731 C CA . ARG A 1 95 ? -17.294 0.643 14.832 1.00 95.25 95 ARG A CA 1
ATOM 732 C C . ARG A 1 95 ? -16.113 1.023 15.714 1.00 95.25 95 ARG A C 1
ATOM 734 O O . ARG A 1 95 ? -16.310 1.532 16.817 1.00 95.25 95 ARG A O 1
ATOM 741 N N . THR A 1 96 ? -14.901 0.802 15.220 1.00 97.12 96 THR A N 1
ATOM 742 C CA . THR A 1 96 ? -13.664 1.177 15.918 1.00 97.12 96 THR A CA 1
ATOM 743 C C . THR A 1 96 ? -12.717 1.940 15.005 1.00 97.12 96 THR A C 1
ATOM 745 O O . THR A 1 96 ? -12.538 1.548 13.857 1.00 97.12 96 THR A O 1
ATOM 748 N N . GLU A 1 97 ? -12.070 2.982 15.519 1.00 96.62 97 GLU A N 1
ATOM 749 C CA . GLU A 1 97 ? -10.961 3.677 14.857 1.00 96.62 97 GLU A CA 1
ATOM 750 C C . GLU A 1 97 ? -9.640 3.087 15.353 1.00 96.62 97 GLU A C 1
ATOM 752 O O . GLU A 1 97 ? -9.367 3.105 16.556 1.00 96.62 97 GLU A O 1
ATOM 757 N N . THR A 1 98 ? -8.806 2.587 14.446 1.00 97.81 98 THR A N 1
ATOM 758 C CA . THR A 1 98 ? -7.444 2.159 14.760 1.00 97.81 98 THR A CA 1
ATOM 759 C C . THR A 1 98 ? -6.466 3.226 14.298 1.00 97.81 98 THR A C 1
ATOM 761 O O . THR A 1 98 ? -6.248 3.427 13.100 1.00 97.81 98 THR A O 1
ATOM 764 N N . ARG A 1 99 ? -5.847 3.897 15.270 1.00 97.38 99 ARG A N 1
ATOM 765 C CA . ARG A 1 99 ? -4.798 4.884 15.026 1.00 97.38 99 ARG A CA 1
ATOM 766 C C . ARG A 1 99 ? -3.464 4.192 14.881 1.00 97.38 99 ARG A C 1
ATOM 768 O O . ARG A 1 99 ? -3.110 3.348 15.709 1.00 97.38 99 ARG A O 1
ATOM 775 N N . VAL A 1 100 ? -2.715 4.567 13.854 1.00 97.06 100 VAL A N 1
ATOM 776 C CA . VAL A 1 100 ? -1.408 3.971 13.580 1.00 97.06 100 VAL A CA 1
ATOM 777 C C . VAL A 1 100 ? -0.269 4.877 14.025 1.00 97.06 100 VAL A C 1
ATOM 779 O O . VAL A 1 100 ? -0.266 6.087 13.804 1.00 97.06 100 VAL A O 1
ATOM 782 N N . GLY A 1 101 ? 0.730 4.258 14.641 1.00 94.62 101 GLY A N 1
ATOM 783 C CA . GLY A 1 101 ? 2.036 4.844 14.860 1.00 94.62 101 GLY A CA 1
ATOM 784 C C . GLY A 1 101 ? 2.955 4.456 13.711 1.00 94.62 101 GLY A C 1
ATOM 785 O O . GLY A 1 101 ? 2.972 3.310 13.263 1.00 94.62 101 GLY A O 1
ATOM 786 N N . ILE A 1 102 ? 3.737 5.415 13.239 1.00 92.81 102 ILE A N 1
ATOM 787 C CA . ILE A 1 102 ? 4.872 5.144 12.367 1.00 92.81 102 ILE A CA 1
ATOM 788 C C . ILE A 1 102 ? 6.104 5.120 13.287 1.00 92.81 102 ILE A C 1
ATOM 790 O O . ILE A 1 102 ? 6.166 5.870 14.260 1.00 92.81 102 ILE A O 1
ATOM 794 N N . TYR A 1 103 ? 7.071 4.246 13.024 1.00 88.25 103 TYR A N 1
ATOM 795 C CA . TYR A 1 103 ? 8.285 4.104 13.828 1.00 88.25 103 TYR A CA 1
ATOM 796 C C . TYR A 1 103 ? 9.485 3.901 12.911 1.00 88.25 103 TYR A C 1
ATOM 798 O O . TYR A 1 103 ? 9.468 3.061 12.011 1.00 88.25 103 TYR A O 1
ATOM 806 N N . ILE A 1 104 ? 10.547 4.671 13.130 1.00 82.12 104 ILE A N 1
ATOM 807 C CA . ILE A 1 104 ? 11.795 4.535 12.379 1.00 82.12 104 ILE A CA 1
ATOM 808 C C . ILE A 1 104 ? 12.785 3.803 13.278 1.00 82.12 104 ILE A C 1
ATOM 810 O O . ILE A 1 104 ? 13.170 4.315 14.326 1.00 82.12 104 ILE A O 1
ATOM 814 N N . LEU A 1 105 ? 13.206 2.606 12.868 1.00 72.69 105 LEU A N 1
ATOM 815 C CA . LEU A 1 105 ? 14.224 1.837 13.582 1.00 72.69 105 LEU A CA 1
ATOM 816 C C . LEU A 1 105 ? 15.595 2.498 13.370 1.00 72.69 105 LEU A C 1
ATOM 818 O O . LEU A 1 105 ? 16.328 2.197 12.422 1.00 72.69 105 LEU A O 1
ATOM 822 N N . SER A 1 106 ? 15.939 3.451 14.235 1.00 65.19 106 SER A N 1
ATOM 823 C CA . SER A 1 106 ? 17.294 3.980 14.325 1.00 65.19 106 SER A CA 1
ATOM 824 C C . SER A 1 106 ? 18.124 3.064 15.221 1.00 65.19 106 SER A C 1
ATOM 826 O O . SER A 1 106 ? 18.176 3.259 16.432 1.00 65.19 106 SER A O 1
ATOM 828 N N . ASN A 1 107 ? 18.819 2.085 14.639 1.00 58.09 107 ASN A N 1
ATOM 829 C CA . ASN A 1 107 ? 20.026 1.600 15.304 1.00 58.09 107 ASN A CA 1
ATOM 830 C C . ASN A 1 107 ? 20.993 2.783 15.334 1.00 58.09 107 ASN A C 1
ATOM 832 O O . ASN A 1 107 ? 21.262 3.371 14.278 1.00 58.09 107 ASN A O 1
ATOM 836 N N . GLY A 1 108 ? 21.411 3.162 16.545 1.00 55.81 108 GLY A N 1
ATOM 837 C CA . GLY A 1 108 ? 22.401 4.203 16.775 1.00 55.81 108 GLY A CA 1
ATOM 838 C C . GLY A 1 108 ? 23.585 4.030 15.828 1.00 55.81 108 GLY A C 1
ATOM 839 O O . GLY A 1 108 ? 23.962 2.909 15.507 1.00 55.81 108 GLY A O 1
ATOM 840 N N . GLU A 1 109 ? 24.119 5.168 15.389 1.00 51.22 109 GLU A N 1
ATOM 841 C CA . GLU A 1 109 ? 25.170 5.331 14.378 1.00 51.22 109 GLU A CA 1
ATOM 842 C C . GLU A 1 109 ? 24.664 5.402 12.930 1.00 51.22 109 GLU A C 1
ATOM 844 O O . GLU A 1 109 ? 24.374 4.422 12.245 1.00 51.22 109 GLU A O 1
ATOM 849 N N . GLY A 1 110 ? 24.581 6.643 12.450 1.00 43.22 110 GLY A N 1
ATOM 850 C CA . GLY A 1 110 ? 24.327 6.959 11.051 1.00 43.22 110 GLY A CA 1
ATOM 851 C C . GLY A 1 110 ? 23.451 8.189 10.909 1.00 43.22 110 GLY A C 1
ATOM 852 O O . GLY A 1 110 ? 22.262 8.075 10.638 1.00 43.22 110 GLY A O 1
ATOM 853 N N . ARG A 1 111 ? 24.049 9.373 11.098 1.00 40.66 111 ARG A N 1
ATOM 854 C CA . ARG A 1 111 ? 23.459 10.670 10.745 1.00 40.66 111 ARG A CA 1
ATOM 855 C C . ARG A 1 111 ? 22.768 10.563 9.381 1.00 40.66 111 ARG A C 1
ATOM 857 O O . ARG A 1 111 ? 23.449 10.458 8.362 1.00 40.66 111 ARG A O 1
ATOM 864 N N . ALA A 1 112 ? 21.443 10.675 9.355 1.00 41.78 112 ALA A N 1
ATOM 865 C CA . ALA A 1 112 ? 20.711 11.068 8.159 1.00 41.78 112 ALA A CA 1
ATOM 866 C C . ALA A 1 112 ? 21.023 12.548 7.891 1.00 41.78 112 ALA A C 1
ATOM 868 O O . ALA A 1 112 ? 20.225 13.442 8.154 1.00 41.78 112 ALA A O 1
ATOM 869 N N . ARG A 1 113 ? 22.252 12.824 7.441 1.00 41.50 113 ARG A N 1
ATOM 870 C CA . ARG A 1 113 ? 22.578 14.095 6.804 1.00 41.50 113 ARG A CA 1
ATOM 871 C C . ARG A 1 113 ? 21.856 14.074 5.466 1.00 41.50 113 ARG A C 1
ATOM 873 O O . ARG A 1 113 ? 22.222 13.287 4.592 1.00 41.50 113 ARG A O 1
ATOM 880 N N . GLY A 1 114 ? 20.839 14.926 5.337 1.00 43.25 114 GLY A N 1
ATOM 881 C CA . GLY A 1 114 ? 20.387 15.410 4.040 1.00 43.25 114 GLY A CA 1
ATOM 882 C C . GLY A 1 114 ? 21.626 15.817 3.256 1.00 43.25 114 GLY A C 1
ATOM 883 O O . GLY A 1 114 ? 22.378 16.701 3.666 1.00 43.25 114 GLY A O 1
ATOM 884 N N . ARG A 1 115 ? 21.925 15.047 2.215 1.00 40.00 115 ARG A N 1
ATOM 885 C CA . ARG A 1 115 ? 23.070 15.276 1.351 1.00 40.00 115 ARG A CA 1
ATOM 886 C C . ARG A 1 115 ? 22.557 16.054 0.155 1.00 40.00 115 ARG A C 1
ATOM 888 O O . ARG A 1 115 ? 22.426 15.506 -0.934 1.00 40.00 115 ARG A O 1
ATOM 895 N N . ASP A 1 116 ? 22.278 17.327 0.398 1.00 42.56 116 ASP A N 1
ATOM 896 C CA . ASP A 1 116 ? 22.392 18.336 -0.642 1.00 42.56 116 ASP A CA 1
ATOM 897 C C . ASP A 1 116 ? 23.890 18.432 -0.943 1.00 42.56 116 ASP A C 1
ATOM 899 O O . ASP A 1 116 ? 24.690 18.986 -0.191 1.00 42.56 116 ASP A O 1
ATOM 903 N N . SER A 1 117 ? 24.316 17.713 -1.975 1.00 40.28 117 SER A N 1
ATOM 904 C CA . SER A 1 117 ? 25.661 17.823 -2.522 1.00 40.28 117 SER A CA 1
ATOM 905 C C . SER A 1 117 ? 25.520 18.133 -3.994 1.00 40.28 117 SER A C 1
ATOM 907 O O . SER A 1 117 ? 25.230 17.277 -4.830 1.00 40.28 117 SER A O 1
ATOM 909 N N . GLU A 1 118 ? 25.681 19.419 -4.239 1.00 43.97 118 GLU A N 1
ATOM 910 C CA . GLU A 1 118 ? 25.861 20.054 -5.520 1.00 43.97 118 GLU A CA 1
ATOM 911 C C . GLU A 1 118 ? 27.084 19.479 -6.261 1.00 43.97 118 GLU A C 1
ATOM 913 O O . GLU A 1 118 ? 28.121 19.181 -5.672 1.00 43.97 118 GLU A O 1
ATOM 918 N N . ALA A 1 119 ? 26.896 19.304 -7.570 1.00 52.47 119 ALA A N 1
ATOM 919 C CA . ALA A 1 119 ? 27.893 19.208 -8.636 1.00 52.47 119 ALA A CA 1
ATOM 920 C C . ALA A 1 119 ? 29.085 18.234 -8.483 1.00 52.47 119 ALA A C 1
ATOM 922 O O . ALA A 1 119 ? 30.213 18.624 -8.206 1.00 52.47 119 ALA A O 1
ATOM 923 N N . THR A 1 120 ? 28.889 16.987 -8.921 1.00 49.16 120 THR A N 1
ATOM 924 C CA . THR A 1 120 ? 29.861 16.300 -9.797 1.00 49.16 120 THR A CA 1
ATOM 925 C C . THR A 1 120 ? 29.075 15.602 -10.908 1.00 49.16 120 THR A C 1
ATOM 927 O O . THR A 1 120 ? 27.960 15.143 -10.670 1.00 49.16 120 THR A O 1
ATOM 930 N N . GLY A 1 121 ? 29.591 15.644 -12.144 1.00 50.50 121 GLY A N 1
ATOM 931 C CA . GLY A 1 121 ? 28.872 15.385 -13.400 1.00 50.50 121 GLY A CA 1
ATOM 932 C C . GLY A 1 121 ? 27.804 14.293 -13.327 1.00 50.50 121 GLY A C 1
ATOM 933 O O . 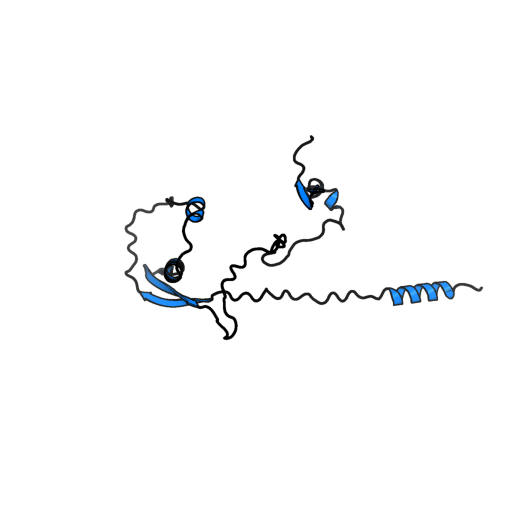GLY A 1 121 ? 28.033 13.240 -12.740 1.00 50.50 121 GLY A O 1
ATOM 934 N N . ARG A 1 122 ? 26.637 14.565 -13.931 1.00 57.00 122 ARG A N 1
ATOM 935 C CA . ARG A 1 122 ? 25.420 13.735 -13.926 1.00 57.00 122 ARG A CA 1
ATOM 936 C C . ARG A 1 122 ? 25.708 12.328 -14.463 1.00 57.00 122 ARG A C 1
ATOM 938 O O . ARG A 1 122 ? 25.384 11.996 -15.600 1.00 57.00 122 ARG A O 1
ATOM 945 N N . SER A 1 123 ? 26.310 11.493 -13.622 1.00 60.00 123 SER A N 1
ATOM 946 C CA . SER A 1 123 ? 26.438 10.064 -13.821 1.00 60.00 123 SER A CA 1
ATOM 947 C C . SER A 1 123 ? 25.019 9.558 -13.983 1.00 60.00 123 SER A C 1
ATOM 949 O O . SER A 1 123 ? 24.172 9.749 -13.105 1.00 60.00 123 SER A O 1
ATOM 951 N N . ARG A 1 124 ? 24.715 9.021 -15.167 1.00 61.91 124 ARG A N 1
ATOM 952 C CA . ARG A 1 124 ? 23.398 8.482 -15.488 1.00 61.91 124 ARG A CA 1
ATOM 953 C C . ARG A 1 124 ? 23.112 7.393 -14.454 1.00 61.91 124 ARG A C 1
ATOM 955 O O . ARG A 1 124 ? 23.636 6.287 -14.560 1.00 61.91 124 ARG A O 1
ATOM 962 N N . ARG A 1 125 ? 22.323 7.731 -13.428 1.00 67.56 125 ARG A N 1
ATOM 963 C CA . ARG A 1 125 ? 21.972 6.815 -12.341 1.00 67.56 125 ARG A CA 1
ATOM 964 C C . ARG A 1 125 ? 21.412 5.553 -12.988 1.00 67.56 125 ARG A C 1
ATOM 966 O O . ARG A 1 125 ? 20.455 5.637 -13.762 1.00 67.56 125 ARG A O 1
ATOM 973 N N . LYS A 1 126 ? 22.050 4.402 -12.746 1.00 69.06 126 LYS A N 1
ATOM 974 C CA . LYS A 1 126 ? 21.567 3.121 -13.276 1.00 69.06 126 LYS A CA 1
ATOM 975 C C . LYS A 1 126 ? 20.101 2.959 -12.869 1.00 69.06 126 LYS A C 1
ATOM 977 O O . LYS A 1 126 ? 19.726 3.299 -11.746 1.00 69.06 126 LYS A O 1
ATOM 982 N N . ARG A 1 127 ? 19.271 2.495 -13.807 1.00 70.25 127 ARG A N 1
ATOM 983 C CA . ARG A 1 127 ? 17.849 2.232 -13.555 1.00 70.25 127 ARG A CA 1
ATOM 984 C C . ARG A 1 127 ? 17.746 1.230 -12.406 1.00 70.25 127 ARG A C 1
ATOM 986 O O . ARG A 1 127 ? 18.413 0.198 -12.437 1.00 70.25 127 ARG A O 1
ATOM 993 N N . GLN A 1 128 ? 16.954 1.570 -11.396 1.00 78.00 128 GLN A N 1
ATOM 994 C CA . GLN A 1 128 ? 16.691 0.698 -10.260 1.00 78.00 128 GLN A CA 1
ATOM 995 C C . GLN A 1 128 ? 15.710 -0.391 -10.699 1.00 78.00 128 GLN A C 1
ATOM 997 O O . GLN A 1 128 ? 14.714 -0.095 -11.356 1.00 78.00 128 GLN A O 1
ATOM 1002 N N . ILE A 1 129 ? 16.019 -1.643 -10.374 1.00 80.12 129 ILE A N 1
ATOM 1003 C CA . ILE A 1 129 ? 15.108 -2.773 -10.560 1.00 80.12 129 ILE A CA 1
ATOM 1004 C C . ILE A 1 129 ? 14.351 -2.922 -9.245 1.00 80.12 129 ILE A C 1
ATOM 1006 O O . ILE A 1 129 ? 14.972 -2.968 -8.182 1.00 80.12 129 ILE A O 1
ATOM 1010 N N . TYR A 1 130 ? 13.025 -2.931 -9.313 1.00 81.88 130 TYR A N 1
ATOM 1011 C CA . TYR A 1 130 ? 12.171 -3.114 -8.146 1.00 81.88 130 TYR A CA 1
ATOM 1012 C C . TYR A 1 130 ? 11.729 -4.575 -8.071 1.00 81.88 130 TYR A C 1
ATOM 1014 O O . TYR A 1 130 ? 11.244 -5.118 -9.060 1.00 81.88 130 TYR A O 1
ATOM 1022 N N . GLY A 1 131 ? 11.872 -5.197 -6.899 1.00 86.00 131 GLY A N 1
ATOM 1023 C CA . GLY A 1 131 ? 11.439 -6.578 -6.684 1.00 86.00 131 GLY A CA 1
ATOM 1024 C C . GLY A 1 131 ? 12.339 -7.634 -7.332 1.00 86.00 131 GLY A C 1
ATOM 1025 O O . GLY A 1 131 ? 13.535 -7.419 -7.529 1.00 86.00 131 GLY A O 1
ATOM 1026 N N . TYR A 1 132 ? 11.749 -8.797 -7.621 1.00 79.88 132 TYR A N 1
ATOM 1027 C CA . TYR A 1 132 ? 12.419 -9.922 -8.273 1.00 79.88 132 TYR A CA 1
ATOM 1028 C C . TYR A 1 132 ? 12.680 -9.625 -9.756 1.00 79.88 132 TYR A C 1
ATOM 1030 O O . TYR A 1 132 ? 11.771 -9.237 -10.491 1.00 79.88 132 TYR A O 1
ATOM 1038 N N . ASP A 1 133 ? 13.918 -9.829 -10.208 1.00 83.88 133 ASP A N 1
ATOM 1039 C CA . ASP A 1 133 ? 14.297 -9.609 -11.602 1.00 83.88 133 ASP A CA 1
ATOM 1040 C C . ASP A 1 133 ? 13.899 -10.808 -12.475 1.00 83.88 133 ASP A C 1
ATOM 1042 O O . ASP A 1 133 ? 14.664 -11.750 -12.656 1.00 83.88 133 ASP A O 1
ATOM 1046 N N . GLY A 1 134 ? 12.682 -10.764 -13.020 1.00 87.94 134 GLY A N 1
ATOM 1047 C CA . GLY A 1 134 ? 12.167 -11.768 -13.957 1.00 87.94 134 GLY A CA 1
ATOM 1048 C C . GLY A 1 134 ? 12.634 -11.587 -15.406 1.00 87.94 134 GLY A C 1
ATOM 1049 O O . GLY A 1 134 ? 12.071 -12.207 -16.309 1.00 87.94 134 GLY A O 1
ATOM 1050 N N . ARG A 1 135 ? 13.606 -10.704 -15.675 1.00 87.44 135 ARG A N 1
ATOM 1051 C CA . ARG A 1 135 ? 14.095 -10.476 -17.042 1.00 87.44 135 ARG A CA 1
ATOM 1052 C C . ARG A 1 135 ? 14.910 -11.680 -17.513 1.00 87.44 135 ARG A C 1
ATOM 1054 O O . ARG A 1 135 ? 15.746 -12.205 -16.785 1.00 87.44 135 ARG A O 1
ATOM 1061 N N . PHE A 1 136 ? 14.721 -12.070 -18.768 1.00 87.25 136 PHE A N 1
ATOM 1062 C CA . PHE A 1 136 ? 15.479 -13.141 -19.411 1.00 87.25 136 PHE A CA 1
ATOM 1063 C C . PHE A 1 136 ? 16.086 -12.662 -20.731 1.00 87.25 136 PHE A C 1
ATOM 1065 O O . PHE A 1 136 ? 15.605 -11.716 -21.356 1.00 87.25 136 PHE A O 1
ATOM 1072 N N . SER A 1 137 ? 17.173 -13.311 -21.147 1.00 86.50 137 SER A N 1
ATOM 1073 C CA . SER A 1 137 ? 17.815 -13.013 -22.425 1.00 86.50 137 SER A CA 1
ATOM 1074 C C . SER A 1 137 ? 17.061 -13.675 -23.571 1.00 86.50 137 SER A C 1
ATOM 1076 O O . SER A 1 137 ? 16.803 -14.878 -23.547 1.00 86.50 137 SER A O 1
ATOM 1078 N N . ILE A 1 138 ? 16.765 -12.887 -24.600 1.00 82.19 138 ILE A N 1
ATOM 1079 C CA . ILE A 1 138 ? 16.153 -13.355 -25.849 1.00 82.19 138 ILE A CA 1
ATOM 1080 C C . ILE A 1 138 ? 17.191 -13.729 -26.916 1.00 82.19 138 ILE A C 1
ATOM 1082 O O . ILE A 1 138 ? 16.817 -14.229 -27.966 1.00 82.19 138 ILE A O 1
ATOM 1086 N N . PHE A 1 139 ? 18.490 -13.521 -26.655 1.00 79.31 139 PHE A N 1
ATOM 1087 C CA . PHE A 1 139 ? 19.567 -13.770 -27.626 1.00 79.31 139 PHE A CA 1
ATOM 1088 C C . PHE A 1 139 ? 19.873 -15.258 -27.866 1.00 79.31 139 PHE A C 1
ATOM 1090 O O . PHE A 1 139 ? 20.533 -15.582 -28.844 1.00 79.31 139 PHE A O 1
ATOM 1097 N N . GLY A 1 140 ? 19.436 -16.159 -26.979 1.00 67.75 140 GLY A N 1
ATOM 1098 C CA . GLY A 1 140 ? 19.797 -17.586 -27.021 1.00 67.75 140 GLY A CA 1
ATOM 1099 C C . GLY A 1 140 ? 18.720 -18.524 -27.570 1.00 67.75 140 GLY A C 1
ATOM 1100 O O . GLY A 1 140 ? 18.880 -19.737 -27.498 1.00 67.75 140 GLY A O 1
ATOM 1101 N N . LYS A 1 141 ? 17.595 -17.988 -28.037 1.00 65.19 141 LYS A N 1
ATOM 1102 C CA . LYS A 1 141 ? 16.446 -18.740 -28.560 1.00 65.19 141 LYS A CA 1
ATOM 1103 C C . LYS A 1 141 ? 15.948 -17.982 -29.792 1.00 65.19 141 LYS A C 1
ATOM 1105 O O . LYS A 1 141 ? 16.116 -16.765 -29.829 1.00 65.19 141 LYS A O 1
ATOM 1110 N N . ASP A 1 142 ? 15.301 -18.642 -30.752 1.00 78.00 142 ASP A N 1
ATOM 1111 C CA . ASP A 1 142 ? 14.807 -18.029 -32.008 1.00 78.00 142 ASP A CA 1
ATOM 1112 C C . ASP A 1 142 ? 13.730 -16.937 -31.811 1.00 78.00 142 ASP A C 1
ATOM 1114 O O . ASP A 1 142 ? 13.031 -16.538 -32.738 1.00 78.00 142 ASP A O 1
ATOM 1118 N N . PHE A 1 143 ? 13.576 -16.408 -30.599 1.00 82.69 143 PHE A N 1
ATOM 1119 C CA . PHE A 1 143 ? 12.683 -15.315 -30.257 1.00 82.69 143 PHE A CA 1
ATOM 1120 C C . PHE A 1 143 ? 12.935 -14.066 -31.088 1.00 82.69 143 PHE A C 1
ATOM 1122 O O . PHE A 1 143 ? 11.965 -13.435 -31.475 1.00 82.69 143 PHE A O 1
ATOM 1129 N N . LEU A 1 144 ? 14.187 -13.731 -31.419 1.00 84.75 144 LEU A N 1
ATOM 1130 C CA . LEU A 1 144 ? 14.492 -12.527 -32.204 1.00 84.75 144 LEU A CA 1
ATOM 1131 C C . LEU A 1 144 ? 13.812 -12.505 -33.579 1.00 84.75 144 LEU A C 1
ATOM 1133 O O . LEU A 1 144 ? 13.530 -11.428 -34.090 1.00 84.75 144 LEU A O 1
ATOM 1137 N N . LEU A 1 145 ? 13.543 -13.669 -34.171 1.00 86.19 145 LEU A N 1
ATOM 1138 C CA . LEU A 1 145 ? 12.875 -13.773 -35.471 1.00 86.19 145 LEU A CA 1
ATOM 1139 C C . LEU A 1 145 ? 11.352 -13.872 -35.343 1.00 86.19 145 LEU A C 1
ATOM 1141 O O . LEU A 1 145 ? 10.633 -13.662 -36.316 1.00 86.19 145 LEU A O 1
ATOM 1145 N N . ASN A 1 146 ? 10.851 -14.150 -34.142 1.00 88.44 146 ASN A N 1
ATOM 1146 C CA . ASN A 1 146 ? 9.441 -14.386 -33.891 1.00 88.44 146 ASN A CA 1
ATOM 1147 C C . ASN A 1 146 ? 8.772 -13.165 -33.248 1.00 88.44 146 ASN A C 1
ATOM 1149 O O . ASN A 1 146 ? 9.322 -12.494 -32.368 1.00 88.44 146 ASN A O 1
ATOM 1153 N N . TYR A 1 147 ? 7.537 -12.890 -33.662 1.00 87.94 147 TYR A N 1
ATOM 1154 C CA . TYR A 1 147 ? 6.698 -11.902 -32.991 1.00 87.94 147 TYR A CA 1
ATOM 1155 C C . TYR A 1 147 ? 6.458 -12.334 -31.529 1.00 87.94 147 TYR A C 1
ATOM 1157 O O . TYR A 1 147 ? 6.192 -13.515 -31.295 1.00 87.94 147 TYR A O 1
ATOM 1165 N N . PRO A 1 148 ? 6.545 -11.432 -30.528 1.00 90.00 148 PRO A N 1
ATOM 1166 C CA . PRO A 1 148 ? 6.641 -9.967 -30.621 1.00 90.00 148 PRO A CA 1
ATOM 1167 C C . PRO A 1 148 ? 8.067 -9.385 -30.642 1.00 90.00 148 PRO A C 1
ATOM 1169 O O . PRO A 1 148 ? 8.229 -8.181 -30.849 1.00 90.00 148 PRO A O 1
ATOM 1172 N N . PHE A 1 149 ? 9.111 -10.190 -30.433 1.00 90.50 149 PHE A N 1
ATOM 1173 C CA . PHE A 1 149 ? 10.475 -9.672 -30.262 1.00 90.50 149 PHE A CA 1
ATOM 1174 C C . PHE A 1 149 ? 11.127 -9.231 -31.573 1.00 90.50 149 PHE A C 1
ATOM 1176 O O . PHE A 1 149 ? 11.977 -8.345 -31.541 1.00 90.50 149 PHE A O 1
ATOM 1183 N N . SER A 1 150 ? 10.678 -9.763 -32.712 1.00 90.44 150 SER A N 1
ATOM 1184 C CA . SER A 1 150 ? 11.124 -9.334 -34.047 1.00 90.44 150 SER A CA 1
ATOM 1185 C C . SER A 1 150 ? 10.872 -7.854 -34.347 1.00 90.44 150 SER A C 1
ATOM 1187 O O . SER A 1 150 ? 11.576 -7.253 -35.152 1.00 90.44 150 SER A O 1
ATOM 1189 N N . THR A 1 151 ? 9.911 -7.233 -33.659 1.00 93.25 151 THR A N 1
ATOM 1190 C CA . THR A 1 151 ? 9.617 -5.794 -33.784 1.00 93.25 151 THR A CA 1
ATOM 1191 C C . THR A 1 151 ? 10.481 -4.915 -32.877 1.00 93.25 151 THR A C 1
ATOM 1193 O O . THR A 1 151 ? 10.508 -3.694 -33.043 1.00 93.25 151 THR A O 1
ATOM 1196 N N . SER A 1 152 ? 11.178 -5.504 -31.901 1.00 92.00 152 SER A N 1
ATOM 1197 C CA . SER A 1 152 ? 11.978 -4.772 -30.917 1.00 92.00 152 SER A CA 1
ATOM 1198 C C . SER A 1 152 ? 13.371 -4.478 -31.468 1.00 92.00 152 SER A C 1
ATOM 1200 O O . SER A 1 152 ? 14.118 -5.390 -31.813 1.00 92.00 152 SER A O 1
ATOM 1202 N N . VAL A 1 153 ? 13.763 -3.203 -31.496 1.00 90.69 153 VAL A N 1
ATOM 1203 C CA . VAL A 1 153 ? 15.042 -2.755 -32.068 1.00 90.69 153 VAL A CA 1
ATOM 1204 C C . VAL A 1 153 ? 15.915 -2.030 -31.046 1.00 90.69 153 VAL A C 1
ATOM 1206 O O . VAL A 1 153 ? 15.435 -1.310 -30.165 1.00 90.69 153 VAL A O 1
ATOM 1209 N N . LYS A 1 154 ? 17.234 -2.200 -31.178 1.00 91.56 154 LYS A N 1
ATOM 1210 C CA . LYS A 1 154 ? 18.246 -1.465 -30.410 1.00 91.56 154 LYS A CA 1
ATOM 1211 C C . LYS A 1 154 ? 18.793 -0.324 -31.261 1.00 91.56 154 LYS A C 1
ATOM 1213 O O . LYS A 1 154 ? 19.347 -0.555 -32.330 1.00 91.56 154 LYS A O 1
ATOM 1218 N N . LEU A 1 155 ? 18.678 0.897 -30.757 1.00 90.44 155 LEU A N 1
ATOM 1219 C CA . LEU A 1 155 ? 19.181 2.092 -31.425 1.00 90.44 155 LEU A CA 1
ATOM 1220 C C . LEU A 1 155 ? 20.659 2.312 -31.078 1.00 90.44 155 LEU A C 1
ATOM 1222 O O . LEU A 1 155 ? 21.099 2.015 -29.962 1.00 90.44 155 LEU A O 1
ATOM 1226 N N . SER A 1 156 ? 21.423 2.894 -32.005 1.00 86.25 156 SER A N 1
ATOM 1227 C CA . SER A 1 156 ? 22.841 3.247 -31.805 1.00 86.25 156 SER A CA 1
ATOM 1228 C C . SER A 1 156 ? 23.062 4.214 -30.633 1.00 86.25 156 SER A C 1
ATOM 1230 O O . SER A 1 156 ? 24.128 4.227 -30.026 1.00 86.25 156 SER A O 1
ATOM 1232 N N . THR A 1 157 ? 22.022 4.954 -30.242 1.00 88.19 157 THR A N 1
ATOM 1233 C CA . THR A 1 157 ? 21.993 5.844 -29.070 1.00 88.19 157 THR A CA 1
ATOM 1234 C C . THR A 1 157 ? 21.956 5.105 -27.724 1.00 88.19 157 THR A C 1
ATOM 1236 O O . THR A 1 157 ? 22.003 5.737 -26.666 1.00 88.19 157 THR A O 1
ATOM 1239 N N . GLY A 1 158 ? 21.864 3.770 -27.731 1.00 83.62 158 GLY A N 1
ATOM 1240 C CA . GLY A 1 158 ? 21.731 2.954 -26.522 1.00 83.62 158 GLY A CA 1
ATOM 1241 C C . GLY A 1 158 ? 20.305 2.912 -25.962 1.00 83.62 158 GLY A C 1
ATOM 1242 O O . GLY A 1 158 ? 20.106 2.470 -24.830 1.00 83.62 158 GLY A O 1
ATOM 1243 N N . CYS A 1 159 ? 19.323 3.367 -26.740 1.00 87.38 159 CYS A N 1
ATOM 1244 C CA . CYS A 1 159 ? 17.897 3.229 -26.454 1.00 87.38 159 CYS A CA 1
ATOM 1245 C C . CYS A 1 159 ? 17.307 1.977 -27.127 1.00 87.38 159 CYS A C 1
ATOM 1247 O O . CYS A 1 159 ? 17.924 1.366 -28.001 1.00 87.38 159 CYS A O 1
ATOM 1249 N N . THR A 1 160 ? 16.092 1.614 -26.727 1.00 91.31 160 THR A N 1
ATOM 1250 C CA . THR A 1 160 ? 15.277 0.566 -27.356 1.00 91.31 160 THR A CA 1
ATOM 1251 C C . THR A 1 160 ? 14.044 1.197 -27.994 1.00 91.31 160 THR A C 1
ATOM 1253 O O . THR A 1 160 ? 13.549 2.203 -27.483 1.00 91.31 160 THR A O 1
ATOM 1256 N N . GLY A 1 161 ? 13.539 0.610 -29.075 1.00 91.81 161 GLY A N 1
ATOM 1257 C CA . GLY A 1 161 ? 12.303 1.033 -29.735 1.00 91.81 161 GLY A CA 1
ATOM 1258 C C . GLY A 1 161 ? 11.535 -0.152 -30.318 1.00 91.81 161 GLY A C 1
ATOM 1259 O O . GLY A 1 161 ? 12.031 -1.278 -30.296 1.00 91.81 161 GLY A O 1
ATOM 1260 N N . THR A 1 162 ? 10.344 0.119 -30.846 1.00 94.56 162 THR A N 1
ATOM 1261 C CA . THR A 1 162 ? 9.463 -0.878 -31.470 1.00 94.56 162 THR A CA 1
ATOM 1262 C C . THR A 1 162 ? 9.059 -0.390 -32.855 1.00 94.56 162 THR A C 1
ATOM 1264 O O . THR A 1 162 ? 8.655 0.764 -33.002 1.00 94.56 162 THR A O 1
ATOM 1267 N N . LEU A 1 163 ? 9.176 -1.249 -33.866 1.00 92.69 163 LEU A N 1
ATOM 1268 C CA . LEU A 1 163 ? 8.708 -0.963 -35.222 1.00 92.69 163 LEU A CA 1
ATOM 1269 C C . LEU A 1 163 ? 7.177 -1.034 -35.264 1.00 92.69 163 LEU A C 1
ATOM 1271 O O . LEU A 1 163 ? 6.597 -2.032 -34.842 1.00 92.69 163 LEU A O 1
ATOM 1275 N N . VAL A 1 164 ? 6.532 0.027 -35.752 1.00 93.31 164 VAL A N 1
ATOM 1276 C CA . VAL A 1 164 ? 5.060 0.153 -35.772 1.00 93.31 164 VAL A CA 1
ATOM 1277 C C . VAL A 1 164 ? 4.465 0.239 -37.177 1.00 93.31 164 VAL A C 1
ATOM 1279 O O . VAL A 1 164 ? 3.274 0.003 -37.337 1.00 93.31 164 VAL A O 1
ATOM 1282 N N . ALA A 1 165 ? 5.273 0.559 -38.187 1.00 91.44 165 ALA A N 1
ATOM 1283 C CA . ALA A 1 165 ? 4.842 0.672 -39.572 1.00 91.44 165 ALA A CA 1
ATOM 1284 C C . ALA A 1 165 ? 6.009 0.378 -40.520 1.00 91.44 165 ALA A C 1
ATOM 1286 O O . ALA A 1 165 ? 7.179 0.523 -40.144 1.00 91.44 165 ALA A O 1
ATOM 1287 N N . GLU A 1 166 ? 5.674 -0.004 -41.750 1.00 85.69 166 GLU A N 1
ATOM 1288 C CA . GLU A 1 166 ? 6.593 0.156 -42.871 1.00 85.69 166 GLU A CA 1
ATOM 1289 C C . GLU A 1 166 ? 6.775 1.658 -43.118 1.00 85.69 166 GLU A C 1
ATOM 1291 O O . GLU A 1 166 ? 5.830 2.433 -42.982 1.00 85.69 166 GLU A O 1
ATOM 1296 N N . LYS A 1 167 ? 8.029 2.048 -43.341 1.00 72.12 167 LYS A N 1
ATOM 1297 C CA . LYS A 1 167 ? 8.523 3.428 -43.360 1.00 72.12 167 LYS A CA 1
ATOM 1298 C C . LYS A 1 167 ? 7.656 4.405 -44.156 1.00 72.12 167 LYS A C 1
ATOM 1300 O O . LYS A 1 167 ? 7.328 4.082 -45.316 1.00 72.12 167 LYS A O 1
#

Organism: Mus musculus (NCBI:txid10090)

Foldseek 3Di:
DDDDPPVVVVVVVVVVVPPPPPPPPPPDDDDDPDQDWDKDFPDKAWDPFDDPPDDDDPDDDDPDDPVNVVPDDDDDQVVVQVVPWDKDADPVRTIMITGMDIGGPDPPDDPPPPPPDDDDDPPPPPDDDPDDPPDDDPPPDCVCVDPPNVQWDQDPVRDIDGHDDDD

Secondary structure (DSSP, 8-state):
----HHHHHHHHHHHHHT-----------------PPEEEEEEEEEEPPP---SPP-SS---S--TTGGGSSPPPPHHHHHHHH-EEEE-TTS-EEEEEEEEE----SS----------S----PPPPPPSS-----STTSGGGGSTTGGGEEE-TTS-EEE--S--